Protein AF-A0AB73BM35-F1 (afdb_monomer)

Mean predicted aligned error: 6.21 Å

Sequence (150 aa):
MTKTPTRTKKFYYRRVSWQSKDKSTLEKMLKDAHSQFKTAGERTFLKTDGEVQGASYKIEDKHRGIYLHIGVCKPGESASVIDGDKTLVESNTDEHPAPEGKEFLDGEIFAYVRKNHIIFCTTNLQETILKFYLRKVLGKCGFAAIVVVN

Solvent-accessible surface area (backbone atoms only — not comparable to full-atom values): 8892 Å² total; per-residue (Å²): 135,86,78,78,85,81,81,89,78,71,73,47,72,32,40,56,48,65,92,62,93,68,87,77,35,56,37,56,53,49,52,60,36,53,70,69,38,83,47,46,71,72,42,42,44,84,52,102,83,30,38,44,27,42,67,44,72,47,76,43,83,91,79,59,38,37,42,38,34,36,38,29,31,39,84,88,50,56,46,79,45,62,63,85,65,85,82,55,94,70,77,60,73,51,76,44,68,47,59,92,98,53,66,53,75,67,26,34,37,45,36,40,30,37,51,41,38,36,40,33,36,61,42,87,52,60,71,66,57,58,55,48,51,55,44,51,53,38,43,76,66,70,46,76,83,81,45,60,73,89

Radius of gyration: 18.77 Å; Cα contacts (8 Å, |Δi|>4): 248; chains: 1; bounding box: 50×36×55 Å

Structure (mmCIF, N/CA/C/O backbone):
data_AF-A0AB73BM35-F1
#
_entry.id   AF-A0AB73BM35-F1
#
loop_
_atom_site.group_PDB
_atom_site.id
_atom_site.type_symbol
_atom_site.label_atom_id
_atom_site.label_alt_id
_atom_site.label_comp_id
_atom_site.label_asym_id
_atom_site.label_entity_id
_atom_site.label_seq_id
_atom_site.pdbx_PDB_ins_code
_atom_site.Cartn_x
_atom_site.Cartn_y
_atom_site.Cartn_z
_atom_site.occupancy
_atom_site.B_iso_or_equiv
_atom_site.auth_seq_id
_atom_site.auth_comp_id
_atom_site.auth_asym_id
_atom_site.auth_atom_id
_atom_site.pdbx_PDB_model_num
ATOM 1 N N . MET A 1 1 ? 27.601 23.574 -7.840 1.00 50.66 1 MET A N 1
ATOM 2 C CA . MET A 1 1 ? 26.669 22.588 -7.249 1.00 50.66 1 MET A CA 1
ATOM 3 C C . MET A 1 1 ? 25.344 22.682 -7.988 1.00 50.66 1 MET A C 1
ATOM 5 O O . MET A 1 1 ? 24.667 23.695 -7.866 1.00 50.66 1 MET A O 1
ATOM 9 N N . THR A 1 2 ? 25.007 21.697 -8.818 1.00 61.28 2 THR A N 1
ATOM 10 C CA . THR A 1 2 ? 23.701 21.620 -9.488 1.00 61.28 2 THR A CA 1
ATOM 11 C C . THR A 1 2 ? 22.641 21.228 -8.460 1.00 61.28 2 THR A C 1
ATOM 13 O O . THR A 1 2 ? 22.794 20.254 -7.729 1.00 61.28 2 THR A O 1
ATOM 16 N N . LYS A 1 3 ? 21.588 22.040 -8.342 1.00 65.88 3 LYS A N 1
ATOM 17 C CA . LYS A 1 3 ? 20.486 21.811 -7.402 1.00 65.88 3 LYS A CA 1
ATOM 18 C C . LYS A 1 3 ? 19.707 20.580 -7.871 1.00 65.88 3 LYS A C 1
ATOM 20 O O . LYS A 1 3 ? 19.234 20.567 -9.005 1.00 65.88 3 LYS A O 1
ATOM 25 N N . THR A 1 4 ? 19.578 19.557 -7.030 1.00 76.31 4 THR A N 1
ATOM 26 C CA . THR A 1 4 ? 18.769 18.374 -7.352 1.00 76.31 4 THR A CA 1
ATOM 27 C C . THR A 1 4 ? 17.326 18.808 -7.626 1.00 76.31 4 THR A C 1
ATOM 29 O O . THR A 1 4 ? 16.760 19.537 -6.803 1.00 76.31 4 THR A O 1
ATOM 32 N N . PRO A 1 5 ? 16.713 18.401 -8.751 1.00 80.56 5 PRO A N 1
ATOM 33 C CA . PRO A 1 5 ? 15.326 18.740 -9.029 1.00 80.56 5 PRO A CA 1
ATOM 34 C C . PRO A 1 5 ? 14.419 18.143 -7.948 1.00 80.56 5 PRO A C 1
ATOM 36 O O . PRO A 1 5 ? 14.490 16.953 -7.638 1.00 80.56 5 PRO A O 1
ATOM 39 N N . THR A 1 6 ? 13.568 18.975 -7.351 1.00 82.38 6 THR A N 1
ATOM 40 C CA . THR A 1 6 ? 12.578 18.538 -6.367 1.00 82.38 6 THR A CA 1
ATOM 41 C C . THR A 1 6 ? 11.304 18.096 -7.079 1.00 82.38 6 THR A C 1
ATOM 43 O O . THR A 1 6 ? 10.783 18.790 -7.951 1.00 82.38 6 THR A O 1
ATOM 46 N N . ARG A 1 7 ? 10.776 16.925 -6.708 1.00 79.7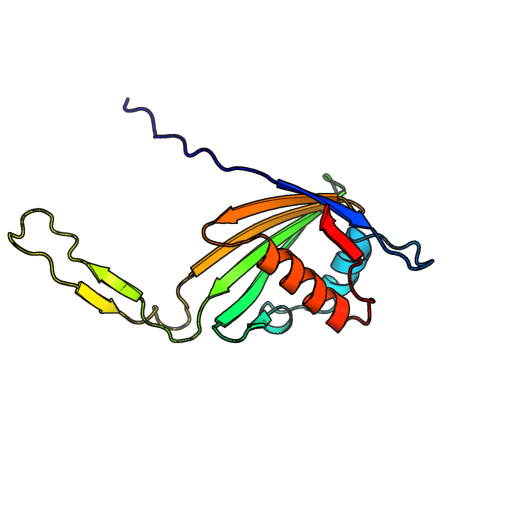5 7 ARG A N 1
ATOM 47 C CA . ARG A 1 7 ? 9.500 16.419 -7.225 1.00 79.75 7 ARG A CA 1
ATOM 48 C C . ARG A 1 7 ? 8.388 16.720 -6.225 1.00 79.75 7 ARG A C 1
ATOM 50 O O . ARG A 1 7 ? 8.396 16.200 -5.113 1.00 79.75 7 ARG A O 1
ATOM 57 N N . THR A 1 8 ? 7.408 17.520 -6.630 1.00 85.94 8 THR A N 1
ATOM 58 C CA . THR A 1 8 ? 6.202 17.757 -5.825 1.00 85.94 8 THR A CA 1
ATOM 59 C C . THR A 1 8 ? 5.275 16.544 -5.909 1.00 85.94 8 THR A C 1
ATOM 61 O O . THR A 1 8 ? 4.970 16.065 -7.002 1.00 85.94 8 THR A O 1
ATOM 64 N N . LYS A 1 9 ? 4.790 16.056 -4.761 1.00 87.31 9 LYS A N 1
ATOM 65 C CA . LYS A 1 9 ? 3.790 14.980 -4.681 1.00 87.31 9 LYS A CA 1
ATOM 66 C C . LYS A 1 9 ? 2.550 15.487 -3.951 1.00 87.31 9 LYS A C 1
ATOM 68 O O . LYS A 1 9 ? 2.658 16.103 -2.894 1.00 87.31 9 LYS A O 1
ATOM 73 N N . LYS A 1 10 ? 1.372 15.253 -4.533 1.00 91.62 10 LYS A N 1
ATOM 74 C CA . LYS A 1 10 ? 0.094 15.624 -3.916 1.00 91.62 10 LYS A CA 1
ATOM 75 C C . LYS A 1 10 ? -0.272 14.598 -2.848 1.00 91.62 10 LYS A C 1
ATOM 77 O O . LYS A 1 10 ? -0.210 13.394 -3.103 1.00 91.62 10 LYS A O 1
ATOM 82 N N . PHE A 1 11 ? -0.676 15.094 -1.686 1.00 94.81 11 PHE A N 1
ATOM 83 C CA . PHE A 1 11 ? -1.321 14.294 -0.657 1.00 94.81 11 PHE A CA 1
ATOM 84 C C . PHE A 1 11 ? -2.819 14.552 -0.6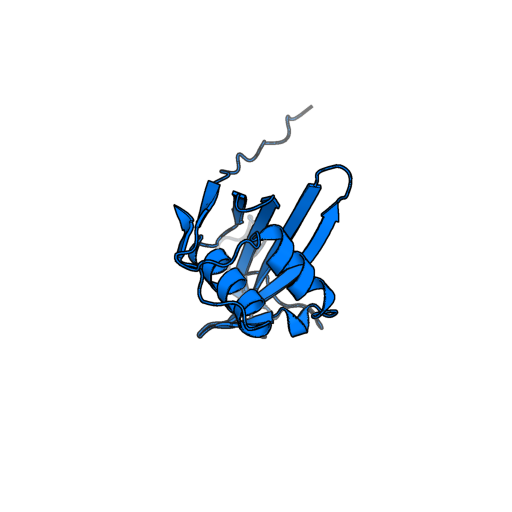84 1.00 94.81 11 PHE A C 1
ATOM 86 O O . PHE A 1 11 ? -3.271 15.684 -0.850 1.00 94.81 11 PHE A O 1
ATOM 93 N N . TYR A 1 12 ? -3.573 13.486 -0.493 1.00 95.44 12 TYR A N 1
ATOM 94 C CA . TYR A 1 12 ? -5.014 13.504 -0.365 1.00 95.44 12 TYR A CA 1
ATOM 95 C C . TYR A 1 12 ? -5.364 13.150 1.068 1.00 95.44 12 TYR A C 1
ATOM 97 O O . TYR A 1 12 ? -4.737 12.283 1.679 1.00 95.44 12 TYR A O 1
ATOM 105 N N . TYR A 1 13 ? -6.372 13.825 1.596 1.00 95.62 13 TYR A N 1
ATOM 106 C CA . TYR A 1 13 ? -6.935 13.525 2.897 1.00 95.62 13 TYR A CA 1
ATOM 107 C C . TYR A 1 13 ? -8.339 12.978 2.710 1.00 95.62 13 TYR A C 1
ATOM 109 O O . TYR A 1 13 ? -9.113 13.515 1.920 1.00 95.62 13 TYR A O 1
ATOM 117 N N . ARG A 1 14 ? -8.652 11.928 3.463 1.00 94.44 14 ARG A N 1
ATOM 118 C CA . ARG A 1 14 ? -9.983 11.346 3.545 1.00 94.44 14 ARG A CA 1
ATOM 119 C C . ARG A 1 14 ? -10.330 11.011 4.975 1.00 94.44 14 ARG A C 1
ATOM 121 O O . ARG A 1 14 ? -9.457 10.684 5.785 1.00 94.44 14 ARG A O 1
ATOM 128 N N . ARG A 1 15 ? -11.624 11.015 5.276 1.00 92.62 15 ARG A N 1
ATOM 129 C CA . ARG A 1 15 ? -12.129 10.487 6.544 1.00 92.62 15 ARG A CA 1
ATOM 130 C C . ARG A 1 15 ? -13.147 9.393 6.295 1.00 92.62 15 ARG A C 1
ATOM 132 O O . ARG A 1 15 ? -14.090 9.580 5.536 1.00 92.62 15 ARG A O 1
ATOM 139 N N . VAL A 1 16 ? -12.950 8.274 6.976 1.00 88.56 16 VAL A N 1
ATOM 140 C CA . VAL A 1 16 ? -13.878 7.155 6.944 1.00 88.56 16 VAL A CA 1
ATOM 141 C C . VAL A 1 16 ? -15.005 7.362 7.945 1.00 88.56 16 VAL A C 1
ATOM 143 O O . VAL A 1 16 ? -14.791 7.779 9.089 1.00 88.56 16 VAL A O 1
ATOM 146 N N . SER A 1 17 ? -16.211 7.047 7.498 1.00 82.88 17 SER A N 1
ATOM 147 C CA . SER A 1 17 ? -17.405 6.940 8.325 1.00 82.88 17 SER A CA 1
ATOM 148 C C . SER A 1 17 ? -18.025 5.553 8.176 1.00 82.88 17 SER A C 1
ATOM 150 O O . SER A 1 17 ? -17.680 4.784 7.282 1.00 82.88 17 SER A O 1
ATOM 152 N N . TRP A 1 18 ? -18.940 5.212 9.072 1.00 76.56 18 TRP A N 1
ATOM 153 C CA . TRP A 1 18 ? -19.724 3.987 8.980 1.00 76.56 18 TRP A CA 1
ATOM 154 C C . TRP A 1 18 ? -21.142 4.309 9.435 1.00 76.56 18 TRP A C 1
ATOM 156 O O . TRP A 1 18 ? -21.329 5.126 10.334 1.00 76.56 18 TRP A O 1
ATOM 166 N N . GLN A 1 19 ? -22.134 3.661 8.825 1.00 69.12 19 GLN A N 1
ATOM 167 C CA . GLN A 1 19 ? -23.524 3.726 9.290 1.00 69.12 19 GLN A CA 1
ATOM 168 C C . GLN A 1 19 ? -23.804 2.741 10.438 1.00 69.12 19 GLN A C 1
ATOM 170 O O . GLN A 1 19 ? -24.881 2.771 11.030 1.00 69.12 19 GLN A O 1
ATOM 175 N N . SER A 1 20 ? -22.857 1.850 10.757 1.00 64.25 20 SER A N 1
ATOM 176 C CA . SER A 1 20 ? -23.034 0.865 11.821 1.00 64.25 20 SER A CA 1
ATOM 177 C C . SER A 1 20 ? -22.876 1.504 13.205 1.00 64.25 20 SER A C 1
ATOM 179 O O . SER A 1 20 ? -22.151 2.479 13.393 1.00 64.25 20 SER A O 1
ATOM 181 N N . LYS A 1 21 ? -23.523 0.904 14.213 1.00 61.94 21 LYS A N 1
ATOM 182 C CA . LYS A 1 21 ? -23.337 1.249 15.637 1.00 61.94 21 LYS A CA 1
ATOM 183 C C . LYS A 1 21 ? -21.947 0.868 16.171 1.00 61.94 21 LYS A C 1
ATOM 185 O O . LYS A 1 21 ? -21.694 1.003 17.369 1.00 61.94 21 LYS A O 1
ATOM 190 N N . ASP A 1 22 ? -21.082 0.342 15.311 1.00 65.75 22 ASP A N 1
ATOM 191 C CA . ASP A 1 22 ? -19.789 -0.187 15.693 1.00 65.75 22 ASP A CA 1
ATOM 192 C C . ASP A 1 22 ? -18.848 0.965 16.063 1.00 65.75 22 ASP A C 1
ATOM 194 O O . ASP A 1 22 ? -18.639 1.906 15.296 1.00 65.75 22 ASP A O 1
ATOM 198 N N . LYS A 1 23 ? -18.308 0.926 17.284 1.00 69.06 23 LYS A N 1
ATOM 199 C CA . LYS A 1 23 ? -17.498 2.023 17.845 1.00 69.06 23 LYS A CA 1
ATOM 200 C C . LYS A 1 23 ? -16.013 1.908 17.492 1.00 69.06 23 LYS A C 1
ATOM 202 O O . LYS A 1 23 ? -15.201 2.677 18.009 1.00 69.06 23 LYS A O 1
ATOM 207 N N . SER A 1 24 ? -15.638 0.937 16.660 1.00 86.38 24 SER A N 1
ATOM 208 C CA . SER A 1 24 ? -14.243 0.719 16.283 1.00 86.38 24 SER A CA 1
ATOM 209 C C . SER A 1 24 ? -13.749 1.761 15.269 1.00 86.38 24 SER A C 1
ATOM 211 O O . SER A 1 24 ? -14.519 2.383 14.531 1.00 86.38 24 SER A O 1
ATOM 213 N N . THR A 1 25 ? -12.435 1.984 15.261 1.00 90.81 25 THR A N 1
ATOM 214 C CA . THR A 1 25 ? -11.773 2.898 14.326 1.00 90.81 25 THR A CA 1
ATOM 215 C C . THR A 1 25 ? -11.149 2.131 13.170 1.00 90.81 25 THR A C 1
ATOM 217 O O . THR A 1 25 ? -10.766 0.973 13.336 1.00 90.81 25 THR A O 1
ATOM 220 N N . LEU A 1 26 ? -10.972 2.787 12.018 1.00 92.12 26 LEU A N 1
ATOM 221 C CA . LEU A 1 26 ? -10.285 2.182 10.871 1.00 92.12 26 LEU A CA 1
ATOM 222 C C . LEU A 1 26 ? -8.885 1.704 11.274 1.00 92.12 26 LEU A C 1
ATOM 224 O O . LEU A 1 26 ? -8.481 0.602 10.929 1.00 92.12 26 LEU A O 1
ATOM 228 N N . GLU A 1 27 ? -8.164 2.523 12.039 1.00 93.31 27 GLU A N 1
ATOM 229 C CA . GLU A 1 27 ? -6.857 2.176 12.590 1.00 93.31 27 GLU A CA 1
ATOM 230 C C . GLU A 1 27 ? -6.910 0.875 13.399 1.00 93.31 27 GLU A C 1
ATOM 232 O O . GLU A 1 27 ? -6.086 -0.008 13.189 1.00 93.31 27 GLU A O 1
ATOM 237 N N . LYS A 1 28 ? -7.878 0.717 14.308 1.00 91.69 28 LYS A N 1
ATOM 238 C CA . LYS A 1 28 ? -7.985 -0.510 15.100 1.00 91.69 28 LYS A CA 1
ATOM 239 C C . LYS A 1 28 ? -8.293 -1.716 14.212 1.00 91.69 28 LYS A C 1
ATOM 241 O O . LYS A 1 28 ? -7.585 -2.711 14.289 1.00 91.69 28 LYS A O 1
ATOM 246 N N . MET A 1 29 ? -9.275 -1.593 13.319 1.00 91.75 29 MET A N 1
ATOM 247 C CA . MET A 1 29 ? -9.650 -2.676 12.404 1.00 91.75 29 MET A CA 1
ATOM 248 C C . MET A 1 29 ? -8.476 -3.115 11.517 1.00 91.75 29 MET A C 1
ATOM 250 O O . MET A 1 29 ? -8.262 -4.304 11.310 1.00 91.75 29 MET A O 1
ATOM 254 N N . LEU A 1 30 ? -7.677 -2.164 11.022 1.00 93.31 30 LEU A N 1
ATOM 255 C CA . LEU A 1 30 ? -6.483 -2.466 10.237 1.00 93.31 30 LEU A CA 1
ATOM 256 C C . LEU A 1 30 ? -5.382 -3.107 11.082 1.00 93.31 30 LEU A C 1
ATOM 258 O O . LEU A 1 30 ? -4.750 -4.042 10.605 1.00 93.31 30 LEU A O 1
ATOM 262 N N . LYS A 1 31 ? -5.150 -2.654 12.321 1.00 92.88 31 LYS A N 1
ATOM 263 C CA . LYS A 1 31 ? -4.202 -3.312 13.240 1.00 92.88 31 LYS A CA 1
ATOM 264 C C . LYS A 1 31 ? -4.594 -4.766 13.486 1.00 92.88 31 LYS A C 1
ATOM 266 O O . LYS A 1 31 ? -3.738 -5.641 13.396 1.00 92.88 31 LYS A O 1
ATOM 271 N N . ASP A 1 32 ? -5.877 -5.006 13.735 1.00 91.50 32 ASP A N 1
ATOM 272 C CA . ASP A 1 32 ? -6.423 -6.340 13.985 1.00 91.50 32 ASP A CA 1
ATOM 273 C C . ASP A 1 32 ? -6.340 -7.226 12.731 1.00 91.50 32 ASP A C 1
ATOM 275 O O . ASP A 1 32 ? -6.049 -8.415 12.834 1.00 91.50 32 ASP A O 1
ATOM 279 N N . ALA A 1 33 ? -6.545 -6.663 11.537 1.00 92.25 33 ALA A N 1
ATOM 280 C CA . ALA A 1 33 ? -6.403 -7.401 10.284 1.00 92.25 33 ALA A CA 1
ATOM 281 C C . ALA A 1 33 ? -4.939 -7.736 9.969 1.00 92.25 33 ALA A C 1
ATOM 283 O O . ALA A 1 33 ? -4.587 -8.871 9.653 1.00 92.25 33 ALA A O 1
ATOM 284 N N . HIS A 1 34 ? -4.055 -6.750 10.097 1.00 93.06 34 HIS A N 1
ATOM 285 C CA . HIS A 1 34 ? -2.637 -6.911 9.809 1.00 93.06 34 HIS A CA 1
ATOM 286 C C . HIS A 1 34 ? -1.905 -7.796 10.828 1.00 93.06 34 HIS A C 1
ATOM 288 O O . HIS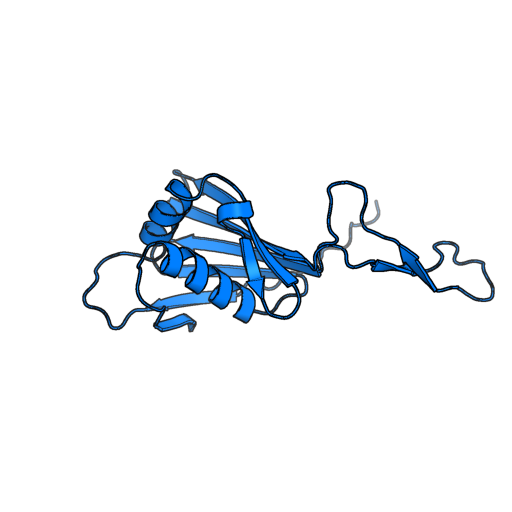 A 1 34 ? -0.904 -8.407 10.471 1.00 93.06 34 HIS A O 1
ATOM 294 N N . SER A 1 35 ? -2.397 -7.920 12.066 1.00 92.56 35 SER A N 1
ATOM 295 C CA . SER A 1 35 ? -1.858 -8.887 13.033 1.00 92.56 35 SER A CA 1
ATOM 296 C C . SER A 1 35 ? -2.206 -10.342 12.684 1.00 92.56 35 SER A C 1
ATOM 298 O O . SER A 1 35 ? -1.459 -11.249 13.052 1.00 92.56 35 SER A O 1
ATOM 300 N N . GLN A 1 36 ? -3.299 -10.565 11.943 1.00 93.25 36 GLN A N 1
ATOM 301 C CA . GLN A 1 36 ? -3.716 -11.885 11.458 1.00 93.25 36 GLN A CA 1
ATOM 302 C C . GLN A 1 36 ? -3.003 -12.278 10.157 1.00 93.25 36 GLN A C 1
ATOM 304 O O . GLN A 1 36 ? -2.630 -13.436 9.992 1.00 93.25 36 GLN A O 1
ATOM 309 N N . PHE A 1 37 ? -2.783 -11.327 9.244 1.00 94.00 37 PHE A N 1
ATOM 310 C CA . PHE A 1 37 ? -2.151 -11.579 7.944 1.00 94.00 37 PHE A CA 1
ATOM 311 C C . PHE A 1 37 ? -0.642 -11.351 8.015 1.00 94.00 37 PHE A C 1
ATOM 313 O O . PHE A 1 37 ? -0.163 -10.232 7.805 1.00 94.00 37 PHE A O 1
ATOM 320 N N . LYS A 1 38 ? 0.115 -12.412 8.306 1.00 91.94 38 LYS A N 1
ATOM 321 C CA . LYS A 1 38 ? 1.562 -12.337 8.564 1.00 91.94 38 LYS A CA 1
ATOM 322 C C . LYS A 1 38 ? 2.365 -12.093 7.288 1.00 91.94 38 LYS A C 1
ATOM 324 O O . LYS A 1 38 ? 3.327 -11.325 7.296 1.00 91.94 38 LYS A O 1
ATOM 329 N N . THR A 1 39 ? 1.951 -12.683 6.175 1.00 95.69 39 THR A N 1
ATOM 330 C CA . THR A 1 39 ? 2.670 -12.610 4.896 1.00 95.69 39 THR A CA 1
ATOM 331 C C . THR A 1 39 ? 2.108 -11.529 3.974 1.00 95.69 39 THR A C 1
ATOM 333 O O . THR A 1 39 ? 0.951 -11.123 4.092 1.00 95.69 39 THR A O 1
ATOM 336 N N . ALA A 1 40 ? 2.924 -11.044 3.032 1.00 94.81 40 ALA A N 1
ATOM 337 C CA . ALA A 1 40 ? 2.440 -10.127 2.001 1.00 94.81 40 ALA A CA 1
ATOM 338 C C . ALA A 1 40 ? 1.382 -10.790 1.105 1.00 94.81 40 ALA A C 1
ATOM 340 O O . ALA A 1 40 ? 0.383 -10.148 0.813 1.00 94.81 40 ALA A O 1
ATOM 341 N N . GLY A 1 41 ? 1.542 -12.082 0.783 1.00 96.06 41 GLY A N 1
ATOM 342 C CA . GLY A 1 41 ? 0.569 -12.850 -0.003 1.00 96.06 41 GLY A CA 1
ATOM 343 C C . GLY A 1 41 ? -0.809 -12.946 0.658 1.00 96.06 41 GLY A C 1
ATOM 344 O O . GLY A 1 41 ? -1.829 -12.801 -0.007 1.00 96.06 41 GLY A O 1
ATOM 345 N N . GLU A 1 42 ? -0.884 -13.066 1.989 1.00 96.38 42 GLU A N 1
ATOM 346 C CA . GLU A 1 42 ? -2.169 -13.005 2.707 1.00 96.38 42 GLU A CA 1
ATOM 347 C C . GLU A 1 42 ? -2.851 -11.631 2.626 1.00 96.38 42 GLU A C 1
ATOM 349 O O . GLU A 1 42 ? -4.055 -11.529 2.889 1.00 96.38 42 GLU A O 1
ATOM 354 N N . ARG A 1 43 ? -2.090 -10.593 2.267 1.00 96.25 43 ARG A N 1
ATOM 355 C CA . ARG A 1 43 ? -2.537 -9.214 2.036 1.00 96.25 43 ARG A CA 1
ATOM 356 C C . ARG A 1 43 ? -2.536 -8.851 0.548 1.00 96.25 43 ARG A C 1
ATOM 358 O O . ARG A 1 43 ? -2.626 -7.667 0.224 1.00 96.25 43 ARG A O 1
ATOM 365 N N . THR A 1 44 ? -2.427 -9.838 -0.336 1.00 97.31 44 THR A N 1
ATOM 366 C CA . THR A 1 44 ? -2.542 -9.669 -1.782 1.00 97.31 44 THR A CA 1
ATOM 367 C C . THR A 1 44 ? -3.942 -10.059 -2.226 1.00 97.31 44 THR A C 1
ATOM 369 O O . THR A 1 44 ? -4.507 -11.061 -1.783 1.00 97.31 44 THR A O 1
ATOM 372 N N . PHE A 1 45 ? -4.530 -9.237 -3.089 1.00 96.50 45 PHE A N 1
ATOM 373 C CA . PHE A 1 45 ? -5.887 -9.430 -3.576 1.00 96.50 45 PHE A CA 1
ATOM 374 C C . PHE A 1 45 ? -5.935 -9.287 -5.092 1.00 96.50 45 PHE A C 1
ATOM 376 O O . PHE A 1 45 ? -5.517 -8.264 -5.633 1.00 96.50 45 PHE A O 1
ATOM 383 N N . LEU A 1 46 ? -6.518 -10.287 -5.754 1.00 95.69 46 LEU A N 1
ATOM 384 C CA . LEU A 1 46 ? -6.704 -10.290 -7.201 1.00 95.69 46 LEU A CA 1
ATOM 385 C C . LEU A 1 46 ? -7.723 -9.229 -7.636 1.00 95.69 46 LEU A C 1
ATOM 387 O O . LEU A 1 46 ? -8.810 -9.099 -7.052 1.00 95.69 46 LEU A O 1
ATOM 391 N N . LYS A 1 47 ? -7.375 -8.512 -8.700 1.00 90.88 47 LYS A N 1
ATOM 392 C CA . LYS A 1 47 ? -8.253 -7.682 -9.526 1.00 90.88 47 LYS A CA 1
ATOM 393 C C . LYS A 1 47 ? -8.271 -8.286 -10.940 1.00 90.88 47 LYS A C 1
ATOM 395 O O . LYS A 1 47 ? -7.485 -9.172 -11.246 1.00 90.88 47 LYS A O 1
ATOM 400 N N . THR A 1 48 ? -9.201 -7.855 -11.790 1.00 85.56 48 THR A N 1
ATOM 401 C CA . THR A 1 48 ? -9.381 -8.383 -13.157 1.00 85.56 48 THR A CA 1
ATOM 402 C C . THR A 1 48 ? -8.094 -8.402 -13.989 1.00 85.56 48 THR A C 1
ATOM 404 O O . THR A 1 48 ? -7.932 -9.256 -14.847 1.00 85.56 48 THR A O 1
ATOM 407 N N . ASP A 1 49 ? -7.204 -7.453 -13.737 1.00 83.81 49 ASP A N 1
ATOM 408 C CA . ASP A 1 49 ? -6.058 -7.075 -14.557 1.00 83.81 49 ASP A CA 1
ATOM 409 C C . ASP A 1 49 ? -4.779 -6.934 -13.718 1.00 83.81 49 ASP A C 1
ATOM 411 O O . ASP A 1 49 ? -3.943 -6.104 -14.045 1.00 83.81 49 ASP A O 1
ATOM 415 N N . GLY A 1 50 ? -4.653 -7.667 -12.606 1.00 93.44 50 GLY A N 1
ATOM 416 C CA . GLY A 1 50 ? -3.450 -7.642 -11.771 1.00 93.44 50 GLY A CA 1
ATOM 417 C C . GLY A 1 50 ? -3.715 -7.905 -10.293 1.00 93.44 50 GLY A C 1
ATOM 418 O O . GLY A 1 50 ? -4.797 -8.333 -9.881 1.00 93.44 50 GLY A O 1
ATOM 419 N N . GLU A 1 51 ? -2.717 -7.611 -9.473 1.00 96.94 51 GLU A N 1
ATOM 420 C CA . GLU A 1 51 ? -2.726 -7.835 -8.035 1.00 96.94 51 GLU A CA 1
ATOM 421 C C . GLU A 1 51 ? -2.591 -6.526 -7.267 1.00 96.94 51 GLU A C 1
ATOM 423 O O . GLU A 1 51 ? -1.811 -5.646 -7.618 1.00 96.94 51 GLU A O 1
ATOM 428 N N . VAL A 1 52 ? -3.351 -6.400 -6.179 1.00 97.62 52 VAL A N 1
ATOM 429 C CA . VAL A 1 52 ? -3.189 -5.316 -5.208 1.00 97.62 52 VAL A CA 1
ATOM 430 C C . VAL A 1 52 ? -2.581 -5.904 -3.946 1.00 97.62 52 VAL A C 1
ATOM 432 O O . VAL A 1 52 ? -3.253 -6.626 -3.206 1.00 97.62 52 VAL A O 1
ATOM 435 N N . GLN A 1 53 ? -1.318 -5.582 -3.690 1.00 97.50 53 GLN A N 1
ATOM 436 C CA . GLN A 1 53 ? -0.524 -6.150 -2.610 1.00 97.50 53 GLN A CA 1
ATOM 437 C C . GLN A 1 53 ? -0.343 -5.158 -1.462 1.00 97.50 53 GLN A C 1
ATOM 439 O O . GLN A 1 53 ? 0.167 -4.052 -1.641 1.00 97.50 53 GLN A O 1
ATOM 444 N N . GLY A 1 54 ? -0.673 -5.586 -0.242 1.00 96.00 54 GLY A N 1
ATOM 445 C CA . GLY A 1 54 ? -0.247 -4.931 0.997 1.00 96.00 54 GLY A CA 1
ATOM 446 C C . GLY A 1 54 ? 1.241 -5.168 1.260 1.00 96.00 54 GLY A C 1
ATOM 447 O O . GLY A 1 54 ? 1.596 -5.964 2.140 1.00 96.00 54 GLY A O 1
ATOM 448 N N . ALA A 1 55 ? 2.087 -4.500 0.471 1.00 93.94 55 ALA A N 1
ATOM 449 C CA . ALA A 1 55 ? 3.531 -4.706 0.389 1.00 93.94 55 ALA A CA 1
ATOM 450 C C . ALA A 1 55 ? 4.212 -4.573 1.753 1.00 93.94 55 ALA A C 1
ATOM 452 O O . ALA A 1 55 ? 4.960 -5.460 2.163 1.00 93.94 55 ALA A O 1
ATOM 453 N N . SER A 1 56 ? 3.883 -3.525 2.509 1.00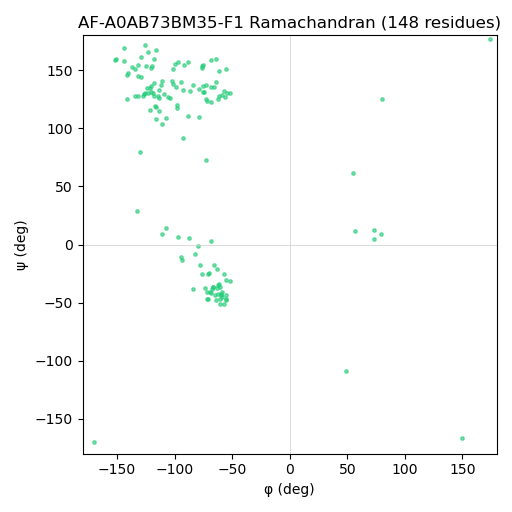 96.19 56 SER A N 1
ATOM 454 C CA . SER A 1 56 ? 4.309 -3.403 3.902 1.00 96.19 56 SER A CA 1
ATOM 455 C C . SER A 1 56 ? 3.321 -2.596 4.740 1.00 96.19 56 SER A C 1
ATOM 457 O O . SER A 1 56 ? 2.505 -1.825 4.228 1.00 96.19 56 SER A O 1
ATOM 459 N N . TYR A 1 57 ? 3.394 -2.785 6.056 1.00 94.75 57 TYR A N 1
ATOM 460 C CA . TYR A 1 57 ? 2.730 -1.923 7.022 1.00 94.75 57 TYR A CA 1
ATOM 461 C C . TYR A 1 57 ? 3.640 -1.709 8.231 1.00 94.75 57 TYR A C 1
ATOM 463 O O . TYR A 1 57 ? 4.407 -2.596 8.607 1.00 94.75 57 TYR A O 1
ATOM 471 N N . LYS A 1 58 ? 3.551 -0.533 8.852 1.00 93.75 58 LYS A N 1
ATOM 472 C CA . LYS A 1 58 ? 4.293 -0.210 10.074 1.00 93.75 58 LYS A CA 1
ATOM 473 C C . LYS A 1 58 ? 3.374 0.464 11.076 1.00 93.75 58 LYS A C 1
ATOM 475 O O . LYS A 1 58 ? 2.717 1.454 10.757 1.00 93.75 58 LYS A O 1
ATOM 480 N N . ILE A 1 59 ? 3.351 -0.065 12.292 1.00 89.31 59 ILE A N 1
ATOM 481 C CA . ILE A 1 59 ? 2.683 0.555 13.433 1.00 89.31 59 ILE A CA 1
ATOM 482 C C . ILE A 1 59 ? 3.763 1.296 14.217 1.00 89.31 59 ILE A C 1
ATOM 484 O O . ILE A 1 59 ? 4.739 0.685 14.642 1.00 89.31 59 ILE A O 1
ATOM 488 N N . GLU A 1 60 ? 3.617 2.611 14.372 1.00 79.12 60 GLU A N 1
ATOM 489 C CA . GLU A 1 60 ? 4.552 3.413 15.165 1.00 79.12 60 GLU A CA 1
ATOM 490 C C . GLU A 1 60 ? 3.879 3.972 16.417 1.00 79.12 60 GLU A C 1
ATOM 492 O O . GLU A 1 60 ? 3.000 4.838 16.338 1.00 79.12 60 GLU A O 1
ATOM 497 N N . ASP A 1 61 ? 4.343 3.521 17.585 1.00 72.12 61 ASP A N 1
ATOM 498 C CA . ASP A 1 61 ? 3.783 3.902 18.887 1.00 72.12 61 ASP A CA 1
ATOM 499 C C . ASP A 1 61 ? 3.884 5.409 19.157 1.00 72.12 61 ASP A C 1
ATOM 501 O O . ASP A 1 61 ? 2.967 6.009 19.725 1.00 72.12 61 ASP A O 1
ATOM 505 N N . LYS A 1 62 ? 4.957 6.056 18.679 1.00 73.75 62 LYS A N 1
ATOM 506 C CA . LYS A 1 62 ? 5.173 7.504 18.846 1.00 73.75 62 LYS A CA 1
ATOM 507 C C . LYS A 1 62 ? 4.161 8.349 18.068 1.00 73.75 62 LYS A C 1
ATOM 509 O O . LYS A 1 62 ? 3.701 9.369 18.577 1.00 73.75 62 LYS A O 1
ATOM 514 N N . HIS A 1 63 ? 3.787 7.928 16.859 1.00 68.31 63 HIS A N 1
ATOM 515 C CA . HIS A 1 63 ? 2.895 8.697 15.982 1.00 68.31 63 HIS A CA 1
ATOM 516 C C . HIS A 1 63 ? 1.416 8.315 16.131 1.00 68.31 63 HIS A C 1
ATOM 518 O O . HIS A 1 63 ? 0.544 9.089 15.730 1.00 68.31 63 HIS A O 1
ATOM 524 N N . ARG A 1 64 ? 1.124 7.185 16.798 1.00 81.38 64 ARG A N 1
ATOM 525 C CA . ARG A 1 64 ? -0.233 6.669 17.049 1.00 81.38 64 ARG A CA 1
ATOM 526 C C . ARG A 1 64 ? -1.027 6.516 15.745 1.00 81.38 64 ARG A C 1
ATOM 528 O O . ARG A 1 64 ? -2.040 7.191 15.564 1.00 81.38 64 ARG A O 1
ATOM 535 N N . GLY A 1 65 ? -0.534 5.662 14.848 1.00 89.62 65 GLY A N 1
ATOM 536 C CA . GLY A 1 65 ? -1.165 5.357 13.564 1.00 89.62 65 GLY A CA 1
ATOM 537 C C . GLY A 1 65 ? -0.514 4.172 12.848 1.00 89.62 65 GLY A C 1
ATOM 538 O O . GLY A 1 65 ? 0.310 3.459 13.427 1.00 89.62 65 GLY A O 1
ATOM 539 N N . ILE A 1 66 ? -0.902 3.967 11.590 1.00 94.06 66 ILE A N 1
ATOM 540 C CA . ILE A 1 66 ? -0.385 2.916 10.707 1.00 94.06 66 ILE A CA 1
ATOM 541 C C . ILE A 1 66 ? 0.098 3.555 9.413 1.00 94.06 66 ILE A C 1
ATOM 543 O O . ILE A 1 66 ? -0.651 4.294 8.775 1.00 94.06 66 ILE A O 1
ATOM 547 N N . TYR A 1 67 ? 1.317 3.231 9.006 1.00 95.88 67 TYR A N 1
ATOM 548 C CA . TYR A 1 67 ? 1.796 3.473 7.652 1.00 95.88 67 TYR A CA 1
ATOM 549 C C . TYR A 1 67 ? 1.534 2.237 6.800 1.00 95.88 67 TYR A C 1
ATOM 551 O O . TYR A 1 67 ? 1.830 1.123 7.230 1.00 95.88 67 TYR A O 1
ATOM 559 N N . LEU A 1 68 ? 0.983 2.435 5.610 1.00 96.81 68 LEU A N 1
ATOM 560 C CA . LEU A 1 68 ? 0.690 1.398 4.630 1.00 96.81 68 LEU A CA 1
ATOM 561 C C . LEU A 1 68 ? 1.448 1.695 3.341 1.00 96.81 68 LEU A C 1
ATOM 563 O O . LEU A 1 68 ? 1.434 2.830 2.857 1.00 96.81 68 LEU A O 1
ATOM 567 N N . HIS A 1 69 ? 2.035 0.652 2.767 1.00 97.81 69 HIS A N 1
ATOM 568 C CA . HIS A 1 69 ? 2.532 0.634 1.399 1.00 97.81 69 HIS A CA 1
ATOM 569 C C . HIS A 1 69 ? 1.749 -0.415 0.622 1.00 97.81 69 HIS A C 1
ATOM 571 O O . HIS A 1 69 ? 1.744 -1.592 0.986 1.00 97.81 69 HIS A O 1
ATOM 577 N N . ILE A 1 70 ? 1.056 0.036 -0.416 1.00 98.00 70 ILE A N 1
ATOM 578 C CA . ILE A 1 70 ? 0.231 -0.802 -1.279 1.00 98.00 70 ILE A CA 1
ATOM 579 C C . ILE A 1 70 ? 0.845 -0.744 -2.671 1.00 98.00 70 ILE A C 1
ATOM 581 O O . ILE A 1 70 ? 0.915 0.339 -3.247 1.00 98.00 70 ILE A O 1
ATOM 585 N N . GLY A 1 71 ? 1.291 -1.883 -3.188 1.00 97.62 71 GLY A N 1
ATOM 586 C CA . GLY A 1 71 ? 1.808 -2.022 -4.547 1.00 97.62 71 GLY A CA 1
ATOM 587 C C . GLY A 1 71 ? 0.765 -2.641 -5.468 1.00 97.62 71 GLY A C 1
ATOM 588 O O . GLY A 1 71 ? -0.086 -3.410 -5.014 1.0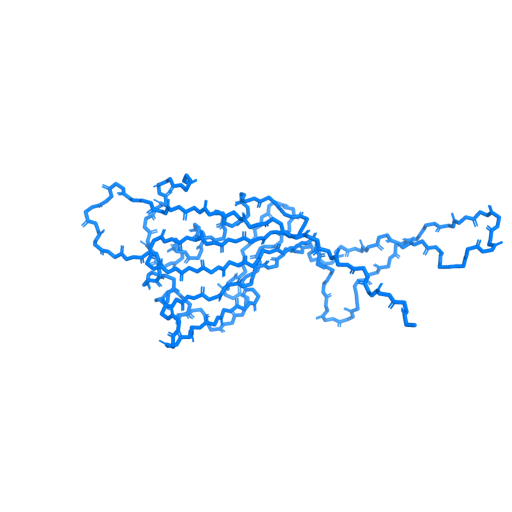0 97.62 71 GLY A O 1
ATOM 589 N N . VAL A 1 72 ? 0.827 -2.294 -6.748 1.00 97.12 72 VAL A N 1
ATOM 590 C CA . VAL A 1 72 ? 0.071 -2.957 -7.809 1.00 97.12 72 VAL A CA 1
ATOM 591 C C . VAL A 1 72 ? 1.041 -3.450 -8.864 1.00 97.12 72 VAL A C 1
ATOM 593 O O . VAL A 1 72 ? 1.942 -2.713 -9.264 1.00 97.12 72 VAL A O 1
ATOM 596 N N . CYS A 1 73 ? 0.843 -4.686 -9.294 1.00 96.00 73 CYS A N 1
ATOM 597 C CA . CYS A 1 73 ? 1.579 -5.310 -10.382 1.00 96.00 73 CYS A CA 1
ATOM 598 C C . CYS A 1 73 ? 0.650 -6.219 -11.187 1.00 96.00 73 CYS A C 1
ATOM 600 O O . CYS A 1 73 ? -0.457 -6.553 -10.748 1.00 96.00 73 CYS A O 1
ATOM 602 N N . LYS A 1 74 ? 1.139 -6.662 -12.339 1.00 95.00 74 LYS A N 1
ATOM 603 C CA . LYS A 1 74 ? 0.549 -7.736 -13.128 1.00 95.00 74 LYS A CA 1
ATOM 604 C C . LYS A 1 74 ? 1.523 -8.906 -13.191 1.00 95.00 74 LYS A C 1
ATOM 606 O O . LYS A 1 74 ? 2.541 -8.794 -13.870 1.00 95.00 74 LYS A O 1
ATOM 611 N N . PRO A 1 75 ? 1.228 -10.008 -12.485 1.00 92.81 75 PRO A N 1
ATOM 612 C CA . PRO A 1 75 ? 2.137 -11.140 -12.422 1.00 92.81 75 PRO A CA 1
ATOM 613 C C . PRO A 1 75 ? 2.491 -11.687 -13.804 1.00 92.81 75 PRO A C 1
ATOM 615 O O . PRO A 1 75 ? 1.597 -12.013 -14.590 1.00 92.81 75 PRO A O 1
ATOM 618 N N . GLY A 1 76 ? 3.787 -11.798 -14.081 1.00 92.19 76 GLY A N 1
ATOM 619 C CA . GLY A 1 76 ? 4.318 -12.333 -15.332 1.00 92.19 76 GLY A CA 1
ATOM 620 C C . GLY A 1 76 ? 4.175 -11.414 -16.550 1.00 92.19 76 GLY A C 1
ATOM 621 O O . GLY A 1 76 ? 4.519 -11.845 -17.651 1.00 92.19 76 GLY A O 1
ATOM 622 N N . GLU A 1 77 ? 3.688 -10.176 -16.396 1.00 93.06 77 GLU A N 1
ATOM 623 C CA . GLU A 1 77 ? 3.662 -9.218 -17.507 1.00 93.06 77 GLU A CA 1
ATOM 624 C C . GLU A 1 77 ? 5.083 -8.696 -17.774 1.00 93.06 77 GLU A C 1
ATOM 626 O O . GLU A 1 77 ? 5.811 -8.291 -16.863 1.00 93.06 77 GLU A O 1
ATOM 631 N N . SER A 1 78 ? 5.492 -8.724 -19.042 1.00 93.88 78 SER A N 1
ATOM 632 C CA . SER A 1 78 ? 6.741 -8.094 -19.475 1.00 93.88 78 SER A CA 1
ATOM 633 C C . SER A 1 78 ? 6.561 -6.578 -19.562 1.00 93.88 78 SER A C 1
ATOM 635 O O . SER A 1 78 ? 5.464 -6.088 -19.819 1.00 93.88 78 SER A O 1
ATOM 637 N N . ALA A 1 79 ? 7.640 -5.823 -19.369 1.00 92.94 79 ALA A N 1
ATOM 638 C CA . ALA A 1 79 ? 7.635 -4.380 -19.571 1.00 92.94 79 ALA A CA 1
ATOM 639 C C . ALA A 1 79 ? 8.279 -4.038 -20.912 1.00 92.94 79 ALA A C 1
ATOM 641 O O . ALA A 1 79 ? 9.333 -4.577 -21.259 1.00 92.94 79 ALA A O 1
ATOM 642 N N . SER A 1 80 ? 7.673 -3.098 -21.636 1.00 93.75 80 SER A N 1
ATOM 643 C CA . SER A 1 80 ? 8.309 -2.523 -22.814 1.00 93.75 80 SER A CA 1
ATOM 644 C C . SER A 1 80 ? 9.552 -1.732 -22.407 1.00 93.75 80 SER A C 1
ATOM 646 O O . SER A 1 80 ? 9.525 -0.937 -21.462 1.00 93.75 80 SER A O 1
ATOM 648 N N . VAL A 1 81 ? 10.634 -1.926 -23.146 1.00 93.75 81 VAL A N 1
ATOM 649 C CA . VAL A 1 81 ? 11.886 -1.183 -23.023 1.00 93.75 81 VAL A CA 1
ATOM 650 C C . VAL A 1 81 ? 12.164 -0.435 -24.319 1.00 93.75 81 VAL A C 1
ATOM 652 O O . VAL A 1 81 ? 11.612 -0.753 -25.370 1.00 93.75 81 VAL A O 1
ATOM 655 N N . ILE A 1 82 ? 13.010 0.583 -24.227 1.00 94.88 82 ILE A N 1
ATOM 656 C CA . ILE A 1 82 ? 13.473 1.384 -25.357 1.00 94.88 82 ILE A CA 1
ATOM 657 C C . ILE A 1 82 ? 14.986 1.553 -25.241 1.00 94.88 82 ILE A C 1
ATOM 659 O O . ILE A 1 82 ? 15.515 1.560 -24.121 1.00 94.88 82 ILE A O 1
ATOM 663 N N . ASP A 1 83 ? 15.676 1.700 -26.371 1.00 93.62 83 ASP A N 1
ATOM 664 C CA . ASP A 1 83 ? 17.125 1.900 -26.378 1.00 93.62 83 ASP A CA 1
ATOM 665 C C . ASP A 1 83 ? 17.541 3.090 -25.500 1.00 93.62 83 ASP A C 1
ATOM 667 O O . ASP A 1 83 ? 17.022 4.205 -25.599 1.00 93.62 83 ASP A O 1
ATOM 671 N N . GLY A 1 84 ? 18.523 2.857 -24.627 1.00 92.75 84 GLY A N 1
ATOM 672 C CA . GLY A 1 84 ? 19.101 3.909 -23.789 1.00 92.75 84 GLY A CA 1
ATOM 673 C C . GLY A 1 84 ? 20.086 4.816 -24.537 1.00 92.75 84 GLY A C 1
ATOM 674 O O . GLY A 1 84 ? 20.394 5.912 -24.054 1.00 92.75 84 GLY A O 1
ATOM 675 N N . ASP A 1 85 ? 20.590 4.367 -25.692 1.00 93.50 85 ASP A N 1
ATOM 676 C CA . ASP A 1 85 ? 21.526 5.119 -26.524 1.00 93.50 85 ASP A CA 1
ATOM 677 C C . ASP A 1 85 ? 20.791 6.188 -27.339 1.00 93.50 85 ASP A C 1
ATOM 679 O O . ASP A 1 85 ? 20.068 5.914 -28.293 1.00 93.50 85 ASP A O 1
ATOM 683 N N . LYS A 1 86 ? 21.018 7.445 -26.959 1.00 92.38 86 LYS A N 1
ATOM 684 C CA . LYS A 1 86 ? 20.389 8.618 -27.576 1.00 92.38 86 LYS A CA 1
ATOM 685 C C . LYS A 1 86 ? 21.035 9.042 -28.897 1.00 92.38 86 LYS A C 1
ATOM 687 O O . LYS A 1 86 ? 20.614 10.049 -29.460 1.00 92.38 86 LYS A O 1
ATOM 692 N N . THR A 1 87 ? 22.089 8.357 -29.338 1.00 93.44 87 THR A N 1
ATOM 693 C CA . THR A 1 87 ? 22.804 8.664 -30.586 1.00 93.44 87 THR A CA 1
ATOM 694 C C . THR A 1 87 ? 22.309 7.846 -31.777 1.00 93.44 87 THR A C 1
ATOM 696 O O . THR A 1 87 ? 22.655 8.169 -32.915 1.00 93.44 87 THR A O 1
ATOM 699 N N . LEU A 1 88 ? 21.477 6.829 -31.536 1.00 93.50 88 LEU A N 1
ATOM 700 C CA . LEU A 1 88 ? 20.845 6.040 -32.587 1.00 93.50 88 LEU A CA 1
ATOM 701 C C . LEU A 1 88 ? 19.895 6.911 -33.425 1.00 93.50 88 LEU A C 1
ATOM 703 O O . LEU A 1 88 ? 19.179 7.762 -32.896 1.00 93.50 88 LEU A O 1
ATOM 707 N N . VAL A 1 89 ? 19.894 6.692 -34.744 1.00 94.06 89 VAL A N 1
ATOM 708 C CA . VAL A 1 89 ? 19.011 7.406 -35.688 1.00 94.06 89 VAL A CA 1
ATOM 709 C C . VAL A 1 89 ? 17.547 7.030 -35.455 1.00 94.06 89 VAL A C 1
ATOM 711 O O . VAL A 1 89 ? 16.662 7.878 -35.550 1.00 94.06 89 VAL A O 1
ATOM 714 N N . GLU A 1 90 ? 17.312 5.767 -35.110 1.00 92.38 90 GLU A N 1
ATOM 715 C CA . GLU A 1 90 ? 16.016 5.212 -34.742 1.00 92.38 90 GLU A CA 1
ATOM 716 C C . GLU A 1 90 ? 16.180 4.410 -33.455 1.00 92.38 90 GLU A C 1
ATOM 718 O O . GLU A 1 90 ? 17.221 3.794 -33.228 1.00 92.38 90 GLU A O 1
ATOM 723 N N . SER A 1 91 ? 15.155 4.439 -32.611 1.00 91.50 91 SER A N 1
ATOM 724 C CA . SER A 1 91 ? 15.130 3.694 -31.359 1.00 91.50 91 SER A CA 1
ATOM 725 C C . SER A 1 91 ? 14.125 2.559 -31.476 1.00 91.50 91 SER A C 1
ATOM 727 O O . SER A 1 91 ? 12.984 2.790 -31.884 1.00 91.50 91 SER A O 1
ATOM 729 N N . ASN A 1 92 ? 14.551 1.349 -31.127 1.00 92.12 92 ASN A N 1
ATOM 730 C CA . ASN A 1 92 ? 13.692 0.176 -31.119 1.00 92.12 92 ASN A CA 1
ATOM 731 C C . ASN A 1 92 ? 12.980 0.032 -29.775 1.00 92.12 92 ASN A C 1
ATOM 733 O O . ASN A 1 92 ? 13.423 0.542 -28.742 1.00 92.12 92 ASN A O 1
ATOM 737 N N . THR A 1 93 ? 11.860 -0.684 -29.804 1.00 92.56 93 THR A N 1
ATOM 738 C CA . THR A 1 93 ? 11.125 -1.085 -28.607 1.00 92.56 93 THR A CA 1
ATOM 739 C C . THR A 1 93 ? 11.081 -2.599 -28.525 1.00 92.56 93 THR A C 1
ATOM 741 O O . THR A 1 93 ? 10.664 -3.236 -29.490 1.00 92.56 93 THR A O 1
ATOM 744 N N . ASP A 1 94 ? 11.425 -3.139 -27.363 1.00 93.38 94 ASP A N 1
ATOM 745 C CA . ASP A 1 94 ? 11.376 -4.571 -27.062 1.00 93.38 94 ASP A CA 1
ATOM 746 C C . ASP A 1 94 ? 10.553 -4.816 -25.795 1.00 93.38 94 ASP A C 1
ATOM 748 O O . ASP A 1 94 ? 10.186 -3.880 -25.084 1.00 93.38 94 ASP A O 1
ATOM 752 N N . GLU A 1 95 ? 10.279 -6.077 -25.479 1.00 94.44 95 GLU A N 1
ATOM 753 C CA . GLU A 1 95 ? 9.674 -6.484 -24.211 1.00 94.44 95 GLU A CA 1
ATOM 754 C C . GLU A 1 95 ? 10.672 -7.299 -23.397 1.00 94.44 95 GLU A C 1
ATOM 756 O O . GLU A 1 95 ? 11.309 -8.223 -23.903 1.00 94.44 95 GLU A O 1
ATOM 761 N N . HIS A 1 96 ? 10.796 -6.969 -22.114 1.00 94.88 96 HIS A N 1
ATOM 762 C CA . HIS A 1 96 ? 11.623 -7.721 -21.183 1.00 94.88 96 HIS A CA 1
ATOM 763 C C . HIS A 1 96 ? 10.784 -8.242 -20.019 1.00 94.88 96 HIS A C 1
ATOM 765 O O . HIS A 1 96 ? 10.013 -7.471 -19.441 1.00 94.88 96 HIS A O 1
ATOM 771 N N . PRO A 1 97 ? 10.951 -9.516 -19.623 1.00 95.50 97 PRO A N 1
ATOM 772 C CA . PRO A 1 97 ? 10.308 -10.037 -18.429 1.00 95.50 97 PRO A CA 1
ATOM 773 C C . PRO A 1 97 ? 10.905 -9.392 -17.175 1.00 95.50 97 PRO A C 1
ATOM 775 O O . PRO A 1 97 ? 12.040 -8.899 -17.172 1.00 95.50 97 PRO A O 1
ATOM 778 N N . ALA A 1 98 ? 10.148 -9.428 -16.080 1.00 94.88 98 ALA A N 1
ATOM 779 C CA . ALA A 1 98 ? 10.676 -9.035 -14.784 1.00 94.88 98 ALA A CA 1
ATOM 780 C C . ALA A 1 98 ? 11.847 -9.955 -14.374 1.00 94.88 98 ALA A C 1
ATOM 782 O O . ALA A 1 98 ? 11.877 -11.130 -14.755 1.00 94.88 98 ALA A O 1
ATOM 783 N N . PRO A 1 99 ? 12.831 -9.453 -13.601 1.00 95.69 99 PRO A N 1
ATOM 784 C CA . PRO A 1 99 ? 13.892 -10.300 -13.068 1.00 95.69 99 PRO A CA 1
ATOM 785 C C . PRO A 1 99 ? 13.325 -11.473 -12.262 1.00 95.69 99 PRO A C 1
ATOM 787 O O . PRO A 1 99 ? 12.286 -11.335 -11.619 1.00 95.69 99 PRO A O 1
ATOM 790 N N . GLU A 1 100 ? 14.043 -12.597 -12.230 1.00 95.31 100 GLU A N 1
ATOM 791 C CA . GLU A 1 100 ? 13.598 -13.799 -11.518 1.00 95.31 100 GLU A CA 1
ATOM 792 C C . GLU A 1 100 ? 13.197 -13.497 -10.060 1.00 95.31 100 GLU A C 1
ATOM 794 O O . GLU A 1 100 ? 13.918 -12.826 -9.312 1.00 95.31 100 GLU A O 1
ATOM 799 N N . GLY A 1 101 ? 12.011 -13.977 -9.671 1.00 93.62 101 GLY A N 1
ATOM 800 C CA . GLY A 1 101 ? 11.436 -13.764 -8.341 1.00 93.62 101 GLY A CA 1
ATOM 801 C C . GLY A 1 101 ? 10.913 -12.345 -8.081 1.00 93.62 101 GLY A C 1
ATOM 802 O O . GLY A 1 101 ? 10.653 -12.003 -6.925 1.00 93.62 101 GLY A O 1
ATOM 803 N N . LYS A 1 102 ? 10.782 -11.506 -9.115 1.00 95.06 102 LYS A N 1
ATOM 804 C CA . LYS A 1 102 ? 10.248 -10.141 -9.026 1.00 95.06 102 LYS A CA 1
ATOM 805 C C . LYS A 1 102 ? 9.160 -9.914 -10.066 1.00 95.06 102 LYS A C 1
ATOM 807 O O . LYS A 1 102 ? 9.086 -10.611 -11.064 1.00 95.06 102 LYS A O 1
ATOM 812 N N . GLU A 1 103 ? 8.371 -8.876 -9.823 1.00 95.62 103 GLU A N 1
ATOM 813 C CA . GLU A 1 103 ? 7.365 -8.358 -10.745 1.00 95.62 103 GLU A CA 1
ATOM 814 C C . GLU A 1 103 ? 7.627 -6.873 -10.988 1.00 95.62 103 GLU A C 1
ATOM 816 O O . GLU A 1 103 ? 8.195 -6.183 -10.127 1.00 95.62 103 GLU A O 1
ATOM 821 N N . PHE A 1 104 ? 7.200 -6.361 -12.142 1.00 95.62 104 PHE A N 1
ATOM 822 C CA . PHE A 1 104 ? 7.208 -4.922 -12.374 1.00 95.62 104 PHE A CA 1
ATOM 823 C C . PHE A 1 104 ? 6.100 -4.238 -11.568 1.00 95.62 104 PHE A C 1
ATOM 825 O O . PHE A 1 104 ? 4.976 -4.722 -11.456 1.00 95.62 104 PHE A O 1
ATOM 832 N N . LEU A 1 105 ? 6.443 -3.102 -10.962 1.00 95.00 105 LEU A N 1
ATOM 833 C CA . LEU A 1 105 ? 5.509 -2.294 -10.188 1.00 95.00 105 LEU A CA 1
ATOM 834 C C . LEU A 1 105 ? 4.805 -1.303 -11.121 1.00 95.00 105 LEU A C 1
ATOM 836 O O . LEU A 1 105 ? 5.415 -0.327 -11.557 1.00 95.00 105 LEU A O 1
ATOM 840 N N . ASP A 1 106 ? 3.511 -1.502 -11.349 1.00 94.00 106 ASP A N 1
ATOM 841 C CA . ASP A 1 106 ? 2.684 -0.614 -12.181 1.00 94.00 106 ASP A CA 1
ATOM 842 C C . ASP A 1 106 ? 2.315 0.677 -11.450 1.00 94.00 106 ASP A C 1
ATOM 844 O O . ASP A 1 106 ? 2.081 1.736 -12.042 1.00 94.00 106 ASP A O 1
ATOM 848 N N . GLY A 1 107 ? 2.293 0.610 -10.123 1.00 95.50 107 GLY A N 1
ATOM 849 C CA . GLY A 1 107 ? 2.117 1.772 -9.284 1.00 95.50 107 GLY A CA 1
ATOM 850 C C . GLY A 1 107 ? 1.984 1.421 -7.816 1.00 95.50 107 GLY A C 1
ATOM 851 O O . GLY A 1 107 ? 1.969 0.262 -7.408 1.00 95.50 107 GLY A O 1
ATOM 852 N N . GLU A 1 108 ? 1.880 2.458 -6.995 1.00 97.19 108 GLU A N 1
ATOM 853 C CA . GLU A 1 108 ? 1.848 2.300 -5.545 1.00 97.19 108 GLU A CA 1
ATOM 854 C C . GLU A 1 108 ? 1.081 3.418 -4.835 1.00 97.19 108 GLU A C 1
ATOM 856 O O . GLU A 1 108 ? 0.890 4.528 -5.348 1.00 97.19 108 GLU A O 1
ATOM 861 N N . ILE A 1 109 ? 0.643 3.111 -3.617 1.00 97.62 109 ILE A N 1
ATOM 862 C CA . ILE A 1 109 ? 0.031 4.044 -2.679 1.00 97.62 109 ILE A CA 1
ATOM 863 C C . ILE A 1 109 ? 0.798 3.979 -1.365 1.00 97.62 109 ILE A C 1
ATOM 865 O O . ILE A 1 109 ? 0.979 2.906 -0.789 1.00 97.62 109 ILE A O 1
ATOM 869 N N . PHE A 1 110 ? 1.171 5.150 -0.855 1.00 97.25 110 PHE A N 1
ATOM 870 C CA . PHE A 1 110 ? 1.582 5.3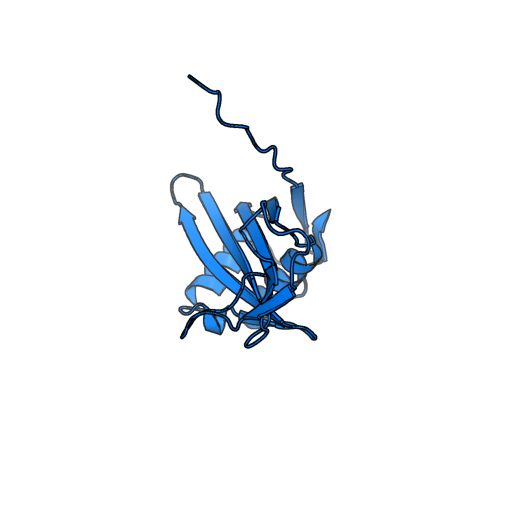12 0.535 1.00 97.25 110 PHE A CA 1
ATOM 871 C C . PHE A 1 110 ? 0.450 5.974 1.297 1.00 97.25 110 PHE A C 1
ATOM 873 O O . PHE A 1 110 ? -0.011 7.046 0.896 1.00 97.25 110 PHE A O 1
ATOM 880 N N . ALA A 1 111 ? 0.014 5.360 2.391 1.00 96.75 111 ALA A N 1
ATOM 881 C CA . ALA A 1 111 ? -1.043 5.896 3.233 1.00 96.75 111 ALA A CA 1
ATOM 882 C C . ALA A 1 111 ? -0.627 5.918 4.704 1.00 96.75 111 ALA A C 1
ATOM 884 O O . ALA A 1 111 ? 0.045 5.019 5.195 1.00 96.75 111 ALA A O 1
ATOM 885 N N . TYR A 1 112 ? -1.071 6.944 5.412 1.00 96.25 112 TYR A N 1
ATOM 886 C CA . TYR A 1 112 ? -1.024 7.052 6.856 1.00 96.25 112 TYR A CA 1
ATOM 887 C C . TYR A 1 112 ? -2.449 7.046 7.396 1.00 96.25 112 TYR A C 1
ATOM 889 O O . TYR A 1 112 ? -3.278 7.859 6.981 1.00 96.25 112 TYR A O 1
ATOM 897 N N . VAL A 1 113 ? -2.728 6.137 8.325 1.00 95.25 113 VAL A N 1
ATOM 898 C CA . VAL A 1 113 ? -4.041 5.964 8.941 1.00 95.25 113 VAL A CA 1
ATOM 899 C C . VAL A 1 113 ? -3.960 6.235 10.435 1.00 95.25 113 VAL A C 1
ATOM 901 O O . VAL A 1 113 ? -3.158 5.628 11.143 1.00 95.25 113 VAL A O 1
ATOM 904 N N . ARG A 1 114 ? -4.836 7.110 10.929 1.00 94.56 114 ARG A N 1
ATOM 905 C CA . ARG A 1 114 ? -4.987 7.396 12.360 1.00 94.56 114 ARG A CA 1
ATOM 906 C C . ARG A 1 114 ? -6.450 7.578 12.716 1.00 94.56 114 ARG A C 1
ATOM 908 O O . ARG A 1 114 ? -7.129 8.433 12.150 1.00 94.56 114 ARG A O 1
ATOM 915 N N . LYS A 1 115 ? -6.945 6.819 13.693 1.00 92.62 115 LYS A N 1
ATOM 916 C CA . LYS A 1 115 ? -8.378 6.674 13.980 1.00 92.62 115 LYS A CA 1
ATOM 917 C C . LYS A 1 115 ? -9.144 6.359 12.687 1.00 92.62 115 LYS A C 1
ATOM 919 O O . LYS A 1 115 ? -8.974 5.275 12.151 1.00 92.62 115 LYS A O 1
ATOM 924 N N . ASN A 1 116 ? -9.935 7.304 12.176 1.00 92.31 116 ASN A N 1
ATOM 925 C CA . ASN A 1 116 ? -10.685 7.175 10.920 1.00 92.31 116 ASN A CA 1
ATOM 926 C C . ASN A 1 116 ? -10.151 8.097 9.813 1.00 92.31 116 ASN A C 1
ATOM 928 O O . ASN A 1 116 ? -10.802 8.277 8.791 1.00 92.31 116 ASN A O 1
ATOM 932 N N . HIS A 1 117 ? -9.007 8.735 10.034 1.00 93.81 117 HIS A N 1
ATOM 933 C CA . HIS A 1 117 ? -8.384 9.652 9.091 1.00 93.81 117 HIS A CA 1
ATOM 934 C C . HIS A 1 117 ? -7.370 8.904 8.242 1.00 93.81 117 HIS A C 1
ATOM 936 O O . HIS A 1 117 ? -6.610 8.091 8.769 1.00 93.81 117 HIS A O 1
ATOM 942 N N . ILE A 1 118 ? -7.339 9.225 6.954 1.00 95.69 118 ILE A N 1
ATOM 943 C CA . ILE A 1 118 ? -6.373 8.700 6.001 1.00 95.69 118 ILE A CA 1
ATOM 944 C C . ILE A 1 118 ? -5.722 9.882 5.292 1.00 95.69 118 ILE A C 1
ATOM 946 O O . ILE A 1 118 ? -6.414 10.738 4.745 1.00 95.69 118 ILE A O 1
ATOM 950 N N . ILE A 1 119 ? -4.396 9.916 5.279 1.00 96.12 119 ILE A N 1
ATOM 951 C CA . ILE A 1 119 ? -3.611 10.782 4.397 1.00 96.12 119 ILE A CA 1
ATOM 952 C C . ILE A 1 119 ? -2.861 9.864 3.449 1.00 96.12 119 ILE A C 1
ATOM 954 O O . ILE A 1 119 ? -2.196 8.946 3.914 1.00 96.12 119 ILE A O 1
ATOM 958 N N . PHE A 1 120 ? -2.945 10.075 2.142 1.00 96.94 120 PHE A N 1
ATOM 959 C CA . PHE A 1 120 ? -2.256 9.208 1.190 1.00 96.94 120 PHE A CA 1
ATOM 960 C C . PHE A 1 120 ? -1.716 9.970 -0.012 1.00 96.94 120 PHE A C 1
ATOM 962 O O . PHE A 1 120 ? -2.191 11.051 -0.353 1.00 96.94 120 PHE A O 1
ATOM 969 N N . CYS A 1 121 ? -0.725 9.389 -0.674 1.00 96.69 121 CYS A N 1
ATOM 970 C CA . CYS A 1 121 ? -0.283 9.811 -1.994 1.00 96.69 121 CYS A CA 1
ATOM 971 C C . CYS A 1 121 ? -0.167 8.594 -2.909 1.00 96.69 121 CYS A C 1
ATOM 973 O O . CYS A 1 121 ? 0.042 7.473 -2.443 1.00 96.69 121 CYS A O 1
ATOM 975 N N . THR A 1 122 ? -0.299 8.819 -4.213 1.00 95.62 122 THR A N 1
ATOM 976 C CA . THR A 1 122 ? -0.233 7.756 -5.217 1.00 95.62 122 THR A CA 1
ATOM 977 C C . THR A 1 122 ? 0.897 8.015 -6.208 1.00 95.62 122 THR A C 1
ATOM 979 O O . THR A 1 122 ? 1.300 9.159 -6.444 1.00 95.62 122 THR A O 1
ATOM 982 N N . THR A 1 123 ? 1.431 6.936 -6.769 1.00 94.94 123 THR A N 1
A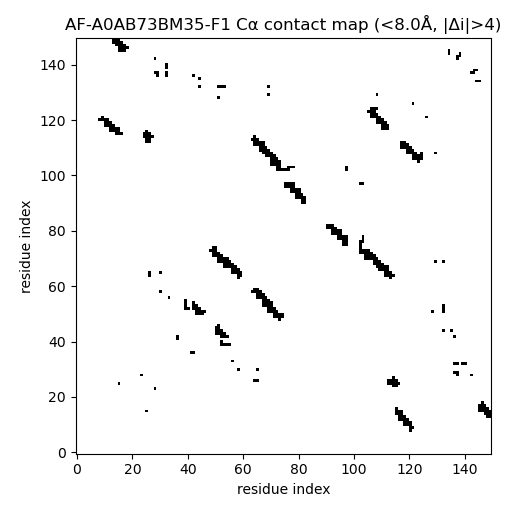TOM 983 C CA . THR A 1 123 ? 2.283 6.935 -7.960 1.00 94.94 123 THR A CA 1
ATOM 984 C C . THR A 1 123 ? 1.577 6.057 -8.987 1.00 94.94 123 THR A C 1
ATOM 986 O O . THR A 1 123 ? 1.380 4.881 -8.710 1.00 94.94 123 THR A O 1
ATOM 989 N N . ASN A 1 124 ? 1.152 6.625 -10.119 1.00 93.12 124 ASN A N 1
ATOM 990 C CA . ASN A 1 124 ? 0.467 5.921 -11.219 1.00 93.12 124 ASN A CA 1
ATOM 991 C C . ASN A 1 124 ? -0.823 5.160 -10.848 1.00 93.12 124 ASN A C 1
ATOM 993 O O . ASN A 1 124 ? -1.367 4.437 -11.671 1.00 93.12 124 ASN A O 1
ATOM 997 N N . LEU A 1 125 ? -1.367 5.371 -9.644 1.00 94.00 125 LEU A N 1
ATOM 998 C CA . LEU A 1 125 ? -2.605 4.739 -9.185 1.00 94.00 125 LEU A CA 1
ATOM 999 C C . LEU A 1 125 ? -3.695 5.752 -8.850 1.00 94.00 125 LEU A C 1
ATOM 1001 O O . LEU A 1 125 ? -3.438 6.889 -8.439 1.00 94.00 125 LEU A O 1
ATOM 1005 N N . GLN A 1 126 ? -4.933 5.281 -8.965 1.00 93.12 126 GLN A N 1
ATOM 1006 C CA . GLN A 1 126 ? -6.131 5.992 -8.537 1.00 93.12 126 GLN A CA 1
ATOM 1007 C C . GLN A 1 126 ? -6.497 5.628 -7.090 1.00 93.12 126 GLN A C 1
ATOM 1009 O O . GLN A 1 126 ? -6.224 4.528 -6.610 1.00 93.12 126 GLN A O 1
ATOM 1014 N N . GLU A 1 127 ? -7.198 6.532 -6.400 1.00 93.69 127 GLU A N 1
ATOM 1015 C CA . GLU A 1 127 ? -7.706 6.310 -5.033 1.00 93.69 127 GLU A CA 1
ATOM 1016 C C . GLU A 1 127 ? -8.614 5.069 -4.918 1.00 93.69 127 GLU A C 1
ATOM 1018 O O . GLU A 1 127 ? -8.720 4.461 -3.852 1.00 93.69 127 GLU A O 1
ATOM 1023 N N . THR A 1 128 ? -9.256 4.655 -6.011 1.00 93.56 128 THR A N 1
ATOM 1024 C CA . THR A 1 128 ? -10.087 3.443 -6.062 1.00 93.56 128 THR A CA 1
ATOM 1025 C C . THR A 1 128 ? -9.321 2.191 -5.627 1.00 93.56 128 THR A C 1
ATOM 1027 O O . THR A 1 128 ? -9.920 1.318 -5.000 1.00 93.56 128 THR A O 1
ATOM 1030 N N . ILE A 1 129 ? -8.003 2.131 -5.853 1.00 95.38 129 ILE A N 1
ATOM 1031 C CA . ILE A 1 129 ? -7.146 1.025 -5.403 1.00 95.38 129 ILE A CA 1
ATOM 1032 C C . ILE A 1 129 ? -7.007 1.004 -3.879 1.00 95.38 129 ILE A C 1
ATOM 1034 O O . ILE A 1 129 ? -7.131 -0.056 -3.270 1.00 95.38 129 ILE A O 1
ATOM 1038 N N . LEU A 1 130 ? -6.838 2.166 -3.240 1.00 95.50 130 LEU A N 1
ATOM 1039 C CA . LEU A 1 130 ? -6.828 2.261 -1.778 1.00 95.50 130 LEU A CA 1
ATOM 1040 C C . LEU A 1 130 ? -8.164 1.776 -1.204 1.00 95.50 130 LEU A C 1
ATOM 1042 O O . LEU A 1 130 ? -8.184 0.960 -0.285 1.00 95.50 130 LEU A O 1
ATOM 1046 N N . LYS A 1 131 ? -9.288 2.229 -1.776 1.00 93.69 131 LYS A N 1
ATOM 1047 C CA . LYS A 1 131 ? -10.633 1.795 -1.354 1.00 93.69 131 LYS A CA 1
ATOM 1048 C C . LYS A 1 131 ? -10.813 0.287 -1.514 1.00 93.69 131 LYS A C 1
ATOM 1050 O O . LYS A 1 131 ? -11.341 -0.363 -0.613 1.00 93.69 131 LYS A O 1
ATOM 1055 N N . PHE A 1 132 ? -10.361 -0.264 -2.638 1.00 94.25 132 PHE A N 1
ATOM 1056 C CA . PHE A 1 132 ? -10.399 -1.696 -2.907 1.00 94.25 132 PHE A CA 1
ATOM 1057 C C . PHE A 1 132 ? -9.586 -2.484 -1.877 1.00 94.25 132 PHE 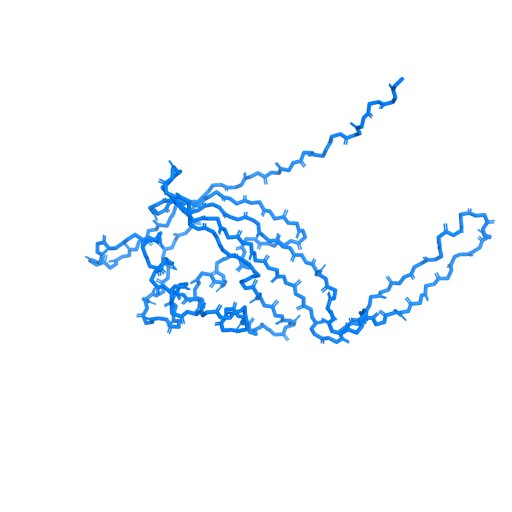A C 1
ATOM 1059 O O . PHE A 1 132 ? -10.131 -3.397 -1.258 1.00 94.25 132 PHE A O 1
ATOM 1066 N N . TYR A 1 133 ? -8.330 -2.093 -1.649 1.00 95.69 133 TYR A N 1
ATOM 1067 C CA . TYR A 1 133 ? -7.450 -2.737 -0.678 1.00 95.69 133 TYR A CA 1
ATOM 1068 C C . TYR A 1 133 ? -8.067 -2.731 0.723 1.00 95.69 133 TYR A C 1
ATOM 1070 O O . TYR A 1 133 ? -8.213 -3.787 1.335 1.00 95.69 133 TYR A O 1
ATOM 1078 N N . LEU A 1 134 ? -8.519 -1.563 1.199 1.00 94.38 134 LEU A N 1
ATOM 1079 C CA . LEU A 1 134 ? -9.158 -1.432 2.511 1.00 94.38 134 LEU A CA 1
ATOM 1080 C C . LEU A 1 134 ? -10.413 -2.309 2.616 1.00 94.38 134 LEU A C 1
ATOM 1082 O O . LEU A 1 134 ? -10.599 -3.000 3.613 1.00 94.38 134 LEU A O 1
ATOM 1086 N N . ARG A 1 135 ? -11.259 -2.351 1.578 1.00 92.25 135 ARG A N 1
ATOM 1087 C CA . ARG A 1 135 ? -12.448 -3.217 1.566 1.00 92.25 135 ARG A CA 1
ATOM 1088 C C . ARG A 1 135 ? -12.076 -4.696 1.648 1.00 92.25 135 ARG A C 1
ATOM 1090 O O . ARG A 1 135 ? -12.743 -5.450 2.349 1.00 92.25 135 ARG A O 1
ATOM 1097 N N . LYS A 1 136 ? -11.049 -5.123 0.913 1.00 94.12 136 LYS A N 1
ATOM 1098 C CA . LYS A 1 136 ? -10.626 -6.526 0.853 1.00 94.12 136 LYS A CA 1
ATOM 1099 C C . LYS A 1 136 ? -9.964 -6.981 2.149 1.00 94.12 136 LYS A C 1
ATOM 1101 O O . LYS A 1 136 ? -10.360 -8.016 2.677 1.00 94.12 136 LYS A O 1
ATOM 1106 N N . VAL A 1 137 ? -9.032 -6.196 2.689 1.00 93.94 137 VAL A N 1
ATOM 1107 C CA . VAL A 1 137 ? -8.327 -6.541 3.931 1.00 93.94 137 VAL A CA 1
ATOM 1108 C C . VAL A 1 137 ? -9.283 -6.582 5.122 1.00 93.94 137 VAL A C 1
ATOM 1110 O O . VAL A 1 137 ? -9.263 -7.541 5.885 1.00 93.94 137 VAL A O 1
ATOM 1113 N N . LEU A 1 138 ? -10.188 -5.605 5.237 1.00 91.56 138 LEU A N 1
ATOM 1114 C CA . LEU A 1 138 ? -11.172 -5.570 6.318 1.00 91.56 138 LEU A CA 1
ATOM 1115 C C . LEU A 1 138 ? -12.253 -6.641 6.142 1.00 91.56 138 LEU A C 1
ATOM 1117 O O . LEU A 1 138 ? -12.615 -7.313 7.106 1.00 91.56 138 LEU A O 1
ATOM 1121 N N . GLY A 1 139 ? -12.725 -6.846 4.909 1.00 90.00 139 GLY A N 1
ATOM 1122 C CA . GLY A 1 139 ? -13.713 -7.878 4.598 1.00 90.00 139 GLY A CA 1
ATOM 1123 C C . GLY A 1 139 ? -13.202 -9.289 4.887 1.00 90.00 139 GLY A C 1
ATOM 1124 O O . GLY A 1 139 ? -13.959 -10.120 5.378 1.00 90.00 139 GLY A O 1
ATOM 1125 N N . LYS A 1 140 ? -11.904 -9.549 4.678 1.00 91.38 140 LYS A N 1
ATOM 1126 C CA . LYS A 1 140 ? -11.264 -10.824 5.039 1.00 91.38 140 LYS A CA 1
ATOM 1127 C C . LYS A 1 140 ? -11.277 -11.092 6.556 1.00 91.38 140 LYS A C 1
ATOM 1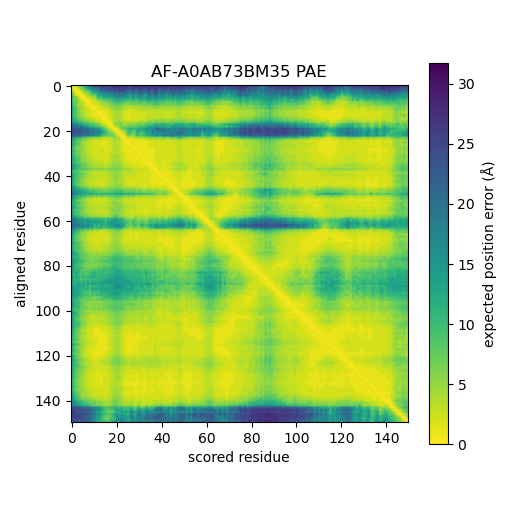129 O O . LYS A 1 140 ? -11.211 -12.247 6.955 1.00 91.38 140 LYS A O 1
ATOM 1134 N N . CYS A 1 141 ? -11.431 -10.059 7.388 1.00 88.06 141 CYS A N 1
ATOM 1135 C CA . CYS A 1 141 ? -11.608 -10.165 8.843 1.00 88.06 141 CYS A CA 1
ATOM 1136 C C . CYS A 1 141 ? -13.076 -10.098 9.301 1.00 88.06 141 CYS A C 1
ATOM 1138 O O . CYS A 1 141 ? -13.334 -10.018 10.499 1.00 88.06 141 CYS A O 1
ATOM 1140 N N . GLY A 1 142 ? -14.042 -10.091 8.375 1.00 85.94 142 GLY A N 1
ATOM 1141 C CA . GLY A 1 142 ? -15.469 -10.022 8.702 1.00 85.94 142 GLY A CA 1
ATOM 1142 C C . GLY A 1 142 ? -15.991 -8.621 9.043 1.00 85.94 142 GLY A C 1
ATOM 1143 O O . GLY A 1 142 ? -17.142 -8.491 9.457 1.00 85.94 142 GLY A O 1
ATOM 1144 N N . PHE A 1 143 ? -15.197 -7.561 8.854 1.00 81.19 143 PHE A N 1
ATOM 1145 C CA . PHE A 1 143 ? -15.687 -6.192 9.025 1.00 81.19 143 PHE A CA 1
ATOM 1146 C C . PHE A 1 143 ? -16.573 -5.781 7.835 1.00 81.19 143 PHE A C 1
ATOM 1148 O O . PHE A 1 143 ? -16.242 -6.033 6.673 1.00 81.19 143 PHE A O 1
ATOM 1155 N N . ALA A 1 144 ? -17.709 -5.136 8.126 1.00 68.12 144 ALA A N 1
ATOM 1156 C CA . ALA A 1 144 ? -18.675 -4.701 7.115 1.00 68.12 144 ALA A CA 1
ATOM 1157 C C . ALA A 1 144 ? -18.106 -3.638 6.152 1.00 68.12 144 ALA A C 1
ATOM 1159 O O . ALA A 1 144 ? -17.135 -2.940 6.449 1.00 68.12 144 ALA A O 1
ATOM 1160 N N . ALA A 1 145 ? -18.741 -3.510 4.981 1.00 59.22 145 ALA A N 1
ATOM 1161 C CA . ALA A 1 145 ? -18.304 -2.631 3.900 1.00 59.22 145 ALA A CA 1
ATOM 1162 C C . ALA A 1 145 ? -18.191 -1.155 4.338 1.00 59.22 145 ALA A C 1
ATOM 1164 O O . ALA A 1 145 ? -19.098 -0.589 4.943 1.00 59.22 145 ALA A O 1
ATOM 1165 N N . ILE A 1 146 ? -17.059 -0.537 3.994 1.00 62.28 146 ILE A N 1
ATOM 1166 C CA . ILE A 1 146 ? -16.706 0.855 4.297 1.00 62.28 146 ILE A CA 1
ATOM 1167 C C . ILE A 1 146 ? -17.703 1.812 3.626 1.00 62.28 146 ILE A C 1
ATOM 1169 O O . ILE A 1 146 ? -17.860 1.766 2.405 1.00 62.28 146 ILE A O 1
ATOM 1173 N N . VAL A 1 147 ? -18.328 2.713 4.396 1.00 52.97 147 VAL A N 1
ATOM 1174 C CA . VAL A 1 147 ? -19.290 3.702 3.879 1.00 52.97 147 VAL A CA 1
ATOM 1175 C C . VAL A 1 147 ? -18.697 5.109 3.965 1.00 52.97 147 VAL A C 1
ATOM 1177 O O . VAL A 1 147 ? -18.691 5.750 5.010 1.00 52.97 147 VAL A O 1
ATOM 1180 N N . VAL A 1 148 ? -18.277 5.608 2.803 1.00 55.53 148 VAL A N 1
ATOM 1181 C CA . VAL A 1 148 ? -17.812 6.979 2.537 1.00 55.53 148 VAL A CA 1
ATOM 1182 C C . VAL A 1 148 ? -16.366 7.265 2.958 1.00 55.53 148 VAL A C 1
ATOM 1184 O O . VAL A 1 148 ? -15.936 7.086 4.094 1.00 55.53 148 VAL A O 1
ATOM 1187 N N . VAL A 1 149 ? -15.628 7.736 1.957 1.00 57.50 149 VAL A N 1
ATOM 1188 C CA . VAL A 1 149 ? -14.262 8.251 1.985 1.00 57.50 149 VAL A CA 1
ATOM 1189 C C . VAL A 1 149 ? -14.388 9.586 1.239 1.00 57.50 149 VAL A C 1
ATOM 1191 O O . VAL A 1 149 ? -14.197 9.616 0.023 1.00 57.50 149 VAL A O 1
ATOM 1194 N N . ASN A 1 150 ? -14.872 10.628 1.926 1.00 56.41 150 ASN A N 1
ATOM 1195 C CA . ASN A 1 150 ? -14.935 12.003 1.398 1.00 56.41 150 ASN A CA 1
ATOM 1196 C C . ASN A 1 150 ? -13.591 12.697 1.621 1.00 56.41 150 ASN A C 1
ATOM 1198 O O . ASN A 1 150 ? -13.020 12.507 2.724 1.00 56.41 150 ASN A O 1
#

Foldseek 3Di:
DDDDDDDDFDKDKWFFDDPDPDPAFLQVLLVVLCVVQVDQVSLWDDDPAWIWTQPDKDDDPVVQWMKTKIFTFHPFFWDKDWDPDPPDPDIDIDTDTDPPPDTDTQWMKIWIGHGRMIMITIDNDDCVSVLVSSQVSSVVVVHDRTDDTD

Secondary structure (DSSP, 8-state):
-PPPPPPP---EEEEEE-SSS----HHHHHHHHHHH--SSGGGEEEETTEEEEEEEEEEETTTTEEEEEEEEE-TTPPEEEE-S-TT-SS--EEEEPPPTT---EEEEEEEEEETTEEEEEEES--HHHHHHHHHHHHHHTTPPPPEEE-

pLDDT: mean 89.26, std 10.76, range [50.66, 98.0]

Organism: NCBI:txid1872678

Nearest PDB structures (foldseek):
  6qlf-assembly1_N  TM=5.611E-01  e=2.001E-01  Saccharomyces cerevisiae
  2arh-assembly1_B  TM=4.401E-01  e=1.609E+00  Aquifex aeolicus